Protein AF-A0A380DJY4-F1 (afdb_monomer_lite)

Radius of gyration: 15.5 Å; chains: 1; bounding box: 34×33×40 Å

Organism: Staphylococcus aureus (NCBI:txid1280)

Sequence (129 aa):
MFIISNGVETRYFSNNDSELLKSHMFYWSDKQNNRINTLQSFAESFMRPCQLAKMISRYMIINETDRILMAMRPYQVYAVESLIQQATETGNNGYVWHTTGSGKTLTSFKASQILSQQDDIKKLSFWLT

pLDDT: mean 89.65, std 7.38, range [52.66, 97.88]

Foldseek 3Di:
DDWDAPQQAIWDADDDPDDDDPVQTAFAADLVRHGQGGPVSCCVPQVDPVNVCCQVPQQWDQPPVVRGIGGQYNNLVSLLVVLLCCCPPPVDDDDDDDDPPNPPVVSQVSSQVVLVPDPPDPDDDDDDD

Secondary structure (DSSP, 8-state):
-EEEE-SS-EEEE---SS---GGG-EEEE-TT--EE-SHHHHHHHTSSHHHHHHHHHHSEEEETTTTEEEEPPHHHHHHHHHHHHIIIII-S-------TTS-HHHHHHHHHHHHTT-TT---------

InterPro domains:
  IPR027417 P-loop containing nucleoside triphosphate hydrolase [G3DSA:3.40.50.300] (71-128)
  IPR027417 P-loop containing nucleoside triphosphate hydrolase [SSF52540] (61-120)
  IPR040980 SWI2/SNF2 ATPase [PF18766] (75-124)
  IPR051268 Type I restriction enzyme R subunit [PTHR30195] (1-125)

Structure (mmCIF, N/CA/C/O backbone):
data_AF-A0A380DJY4-F1
#
_entry.id   AF-A0A380DJY4-F1
#
loop_
_atom_site.group_PDB
_atom_site.id
_atom_site.type_symbol
_atom_site.label_atom_id
_atom_site.label_alt_id
_atom_site.label_comp_id
_atom_site.label_asym_id
_atom_site.label_entity_id
_atom_site.label_seq_id
_atom_site.pdbx_PDB_ins_code
_atom_site.Cartn_x
_atom_site.Cartn_y
_atom_site.Cartn_z
_atom_site.occupancy
_atom_site.B_iso_or_equiv
_atom_site.auth_seq_id
_atom_site.auth_comp_id
_atom_site.auth_asym_id
_atom_site.auth_atom_id
_atom_site.pdbx_PDB_model_num
ATOM 1 N N . MET A 1 1 ? -4.795 4.437 -13.290 1.00 91.56 1 MET A N 1
ATOM 2 C CA . MET A 1 1 ? -3.487 3.918 -12.833 1.00 91.56 1 MET A CA 1
ATOM 3 C C . MET A 1 1 ? -2.740 3.440 -14.057 1.00 91.56 1 MET A C 1
ATOM 5 O O . MET A 1 1 ? -3.362 2.792 -14.887 1.00 91.56 1 MET A O 1
ATOM 9 N N . PHE A 1 2 ? -1.461 3.770 -14.173 1.00 94.31 2 PHE A N 1
ATOM 10 C CA . PHE A 1 2 ? -0.600 3.324 -15.262 1.00 94.31 2 PHE A CA 1
ATOM 11 C C . PHE A 1 2 ? 0.529 2.455 -14.730 1.00 94.31 2 PHE A C 1
ATOM 13 O O . PHE A 1 2 ? 0.958 2.609 -13.584 1.00 94.31 2 PHE A O 1
ATOM 20 N N . ILE A 1 3 ? 0.997 1.547 -15.581 1.00 95.62 3 ILE A N 1
ATOM 21 C CA . ILE A 1 3 ? 2.119 0.653 -15.318 1.00 95.62 3 ILE A CA 1
ATOM 22 C C . ILE A 1 3 ? 3.083 0.789 -16.492 1.00 95.62 3 ILE A C 1
ATOM 24 O O . ILE A 1 3 ? 2.665 0.743 -17.646 1.00 95.62 3 ILE A O 1
ATOM 28 N N . ILE A 1 4 ? 4.365 0.962 -16.188 1.00 95.25 4 ILE A N 1
ATOM 29 C CA . ILE A 1 4 ? 5.447 1.031 -17.168 1.00 95.25 4 ILE A CA 1
ATOM 30 C C . ILE A 1 4 ? 6.477 -0.043 -16.841 1.00 95.25 4 ILE A C 1
ATOM 32 O O . ILE A 1 4 ? 6.838 -0.224 -15.676 1.00 95.25 4 ILE A O 1
ATOM 36 N N . SER A 1 5 ? 6.941 -0.763 -17.859 1.00 96.62 5 SER A N 1
ATOM 37 C CA . SER A 1 5 ? 7.945 -1.811 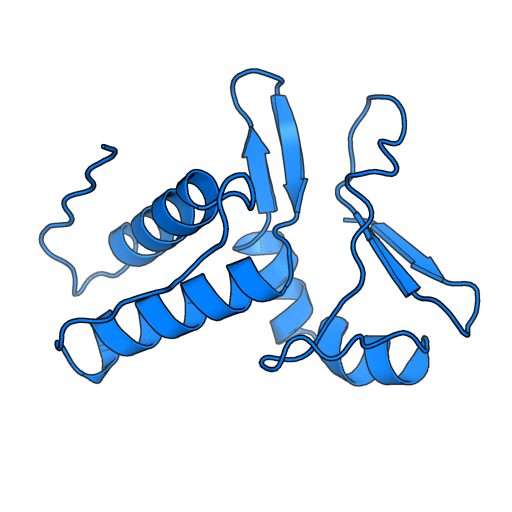-17.700 1.00 96.62 5 SER A CA 1
ATOM 38 C C . SER A 1 5 ? 8.888 -1.870 -18.894 1.00 96.62 5 SER A C 1
ATOM 40 O O . SER A 1 5 ? 8.465 -1.642 -20.025 1.00 96.62 5 SER A O 1
ATOM 42 N N . ASN A 1 6 ? 10.149 -2.218 -18.641 1.00 96.25 6 ASN A N 1
ATOM 43 C CA . ASN A 1 6 ? 11.112 -2.637 -19.667 1.00 96.25 6 ASN A CA 1
ATOM 44 C C . ASN A 1 6 ? 11.462 -4.138 -19.557 1.00 96.25 6 ASN A C 1
ATOM 46 O O . ASN A 1 6 ? 12.486 -4.576 -20.073 1.00 96.25 6 ASN A O 1
ATOM 50 N N . GLY A 1 7 ? 10.650 -4.917 -18.832 1.00 94.31 7 GLY A N 1
ATOM 51 C CA . GLY A 1 7 ? 10.864 -6.339 -18.553 1.00 94.31 7 GLY A CA 1
ATOM 52 C C . GLY A 1 7 ? 11.651 -6.604 -17.267 1.00 94.31 7 GLY A C 1
ATOM 53 O O . GLY A 1 7 ? 11.283 -7.498 -16.501 1.00 94.31 7 GLY A O 1
ATOM 54 N N . VAL A 1 8 ? 12.679 -5.798 -16.983 1.00 95.69 8 VAL A N 1
ATOM 55 C CA . VAL A 1 8 ? 13.539 -5.942 -15.792 1.00 95.69 8 VAL A CA 1
ATOM 56 C C . VAL A 1 8 ? 13.086 -5.034 -14.652 1.00 95.69 8 VAL A C 1
ATOM 58 O O . VAL A 1 8 ? 13.128 -5.436 -13.494 1.00 95.69 8 VAL A O 1
ATOM 61 N N . GLU A 1 9 ? 12.621 -3.827 -14.967 1.00 95.31 9 GLU A N 1
ATOM 62 C CA . GLU A 1 9 ? 12.061 -2.876 -14.016 1.00 95.31 9 GLU A CA 1
ATOM 63 C C . GLU A 1 9 ? 10.612 -2.560 -14.368 1.00 95.31 9 GLU A C 1
ATOM 65 O O . GLU A 1 9 ? 10.306 -2.193 -15.502 1.00 95.31 9 GLU A O 1
ATOM 70 N N . THR A 1 10 ? 9.734 -2.636 -13.369 1.00 97.56 10 THR A N 1
ATOM 71 C CA . THR A 1 10 ? 8.307 -2.330 -13.499 1.00 97.56 10 THR A CA 1
ATOM 72 C C . THR A 1 10 ? 7.897 -1.326 -12.429 1.00 97.56 10 THR A C 1
ATOM 74 O O . THR A 1 10 ? 8.186 -1.516 -11.247 1.00 97.56 10 THR A O 1
ATOM 77 N N . ARG A 1 11 ? 7.235 -0.240 -12.834 1.00 95.94 11 ARG A N 1
ATOM 78 C CA . ARG A 1 11 ? 6.745 0.820 -11.942 1.00 95.94 11 ARG A CA 1
ATOM 79 C C . ARG A 1 11 ? 5.273 1.097 -12.198 1.00 95.94 11 ARG A C 1
ATOM 81 O O . ARG A 1 11 ? 4.806 0.963 -13.327 1.00 95.94 11 ARG A O 1
ATOM 88 N N . TYR A 1 12 ? 4.569 1.551 -11.168 1.00 95.62 12 TYR A N 1
ATOM 89 C CA . TYR A 1 12 ? 3.190 2.018 -11.264 1.00 95.62 12 TYR A CA 1
ATOM 90 C C . TYR A 1 12 ? 3.065 3.472 -10.800 1.00 95.62 12 TYR A C 1
ATOM 92 O O . TYR A 1 12 ? 3.849 3.948 -9.976 1.00 95.62 12 TYR A O 1
ATOM 100 N N . PHE A 1 13 ? 2.080 4.181 -11.342 1.00 94.12 13 PHE A N 1
ATOM 101 C CA . PHE A 1 13 ? 1.776 5.565 -10.984 1.00 94.12 13 PHE A CA 1
ATOM 102 C C . PHE A 1 13 ? 0.302 5.905 -11.250 1.00 94.12 13 PHE A C 1
ATOM 104 O O . PHE A 1 13 ? -0.432 5.174 -11.928 1.00 94.12 13 PHE A O 1
ATOM 111 N N . SER A 1 14 ? -0.174 6.996 -10.660 1.00 92.62 14 SER A N 1
ATOM 112 C CA . SER A 1 14 ? -1.522 7.524 -10.888 1.00 92.62 14 SER A CA 1
ATOM 113 C C . SER A 1 14 ? -1.607 8.300 -12.205 1.00 92.62 14 SER A C 1
ATOM 115 O O . SER A 1 14 ? -0.624 8.868 -12.666 1.00 92.62 14 SER A O 1
ATOM 117 N N . ASN A 1 15 ? -2.794 8.304 -12.819 1.00 88.62 15 ASN A N 1
ATOM 118 C CA . ASN A 1 15 ? -3.056 9.161 -13.974 1.00 88.62 15 ASN A CA 1
ATOM 119 C C . ASN A 1 15 ? -3.333 10.580 -13.466 1.00 88.62 15 ASN A C 1
ATOM 121 O O . ASN A 1 15 ? -4.271 10.741 -12.690 1.00 88.62 15 ASN A O 1
ATOM 125 N N . ASN A 1 16 ? -2.532 11.551 -13.889 1.00 84.00 16 ASN A N 1
ATOM 126 C CA . ASN A 1 16 ? -2.705 12.967 -13.587 1.00 84.00 16 ASN A CA 1
ATOM 127 C C . ASN A 1 16 ? -2.581 13.764 -14.887 1.00 84.00 16 ASN A C 1
ATOM 129 O O . ASN A 1 16 ? -1.775 13.397 -15.739 1.00 84.00 16 ASN A O 1
ATOM 133 N N . ASP A 1 17 ? -3.337 14.857 -15.003 1.00 76.25 17 ASP A N 1
ATOM 134 C CA . ASP A 1 17 ? -3.301 15.749 -16.175 1.00 76.25 17 ASP A CA 1
ATOM 135 C C . ASP A 1 17 ? -2.041 16.638 -16.209 1.00 76.25 17 ASP A C 1
ATOM 137 O O . ASP A 1 17 ? -1.729 17.262 -17.222 1.00 76.25 17 ASP A O 1
ATOM 141 N N . SER A 1 18 ? -1.314 16.708 -15.091 1.00 75.88 18 SER A N 1
ATOM 142 C CA . SER A 1 18 ? -0.066 17.452 -14.939 1.00 75.88 18 SER A CA 1
ATOM 143 C C . SER A 1 18 ? 1.161 16.655 -15.399 1.00 75.88 18 SER A C 1
ATOM 145 O O . SER A 1 18 ? 1.094 15.460 -15.690 1.00 75.88 18 SER A O 1
ATOM 147 N N . GLU A 1 19 ? 2.312 17.330 -15.471 1.00 79.06 19 GLU A N 1
ATOM 148 C CA . GLU A 1 19 ? 3.578 16.709 -15.865 1.00 79.06 19 GLU A CA 1
ATOM 149 C C . GLU A 1 19 ? 3.902 15.472 -15.009 1.00 79.06 19 GLU A C 1
ATOM 151 O O . GLU A 1 19 ? 3.674 15.440 -13.795 1.00 79.06 19 GLU A O 1
ATOM 156 N N . LEU A 1 20 ? 4.457 14.436 -15.647 1.00 78.81 20 LEU A N 1
ATOM 157 C CA . LEU A 1 20 ? 4.792 13.177 -14.990 1.00 78.81 20 LEU A CA 1
ATOM 158 C C . LEU A 1 20 ? 5.817 13.397 -13.866 1.00 78.81 20 LEU A C 1
ATOM 160 O O . LEU A 1 20 ? 7.026 13.498 -14.090 1.00 78.81 20 LEU A O 1
ATOM 164 N N . LEU A 1 21 ? 5.342 13.367 -12.624 1.00 80.62 21 LEU A N 1
ATOM 165 C CA . LEU A 1 21 ? 6.202 13.453 -11.452 1.00 80.62 21 LEU A CA 1
ATOM 166 C C . LEU A 1 21 ? 6.929 12.121 -11.232 1.00 80.62 21 LEU A C 1
ATOM 168 O O . LEU A 1 21 ? 6.374 11.181 -10.661 1.00 80.62 21 LEU A O 1
ATOM 172 N N . LYS A 1 22 ? 8.211 12.051 -11.613 1.00 82.62 22 LYS A N 1
ATOM 173 C CA . LYS A 1 22 ? 9.063 10.860 -11.397 1.00 82.62 22 LYS A CA 1
ATOM 174 C C . LYS A 1 22 ? 9.085 10.390 -9.936 1.00 82.62 22 LYS A C 1
ATOM 176 O O . LYS A 1 22 ? 9.202 9.196 -9.680 1.00 82.62 22 LYS A O 1
ATOM 181 N N . SER A 1 23 ? 8.939 11.313 -8.984 1.00 83.88 23 SER A N 1
ATOM 182 C CA . SER A 1 23 ? 8.849 11.028 -7.544 1.00 83.88 23 SER A CA 1
ATOM 183 C C . SER A 1 23 ? 7.595 10.240 -7.133 1.00 83.88 23 SER A C 1
ATOM 185 O O . SER A 1 23 ? 7.575 9.667 -6.044 1.00 83.88 23 SER A O 1
ATOM 187 N N . HIS A 1 24 ? 6.580 10.177 -7.999 1.00 86.94 24 HIS A N 1
ATOM 188 C CA . HIS A 1 24 ? 5.324 9.443 -7.810 1.00 86.94 24 HIS A CA 1
ATOM 189 C C . HIS A 1 24 ? 5.242 8.160 -8.653 1.00 86.94 24 HIS A C 1
ATOM 191 O O . HIS A 1 24 ? 4.179 7.552 -8.765 1.00 86.94 24 HIS A O 1
ATOM 197 N N . MET A 1 25 ? 6.367 7.732 -9.236 1.00 92.62 25 MET A N 1
ATOM 198 C CA . MET A 1 25 ? 6.499 6.440 -9.903 1.00 92.62 25 MET A CA 1
ATOM 199 C C . MET A 1 25 ? 7.089 5.431 -8.925 1.00 92.62 25 MET A C 1
ATOM 201 O O . MET A 1 25 ? 8.280 5.478 -8.608 1.00 92.62 25 MET A O 1
ATOM 205 N N . PHE A 1 26 ? 6.262 4.509 -8.446 1.00 95.12 26 PHE A N 1
ATOM 206 C CA . PHE A 1 26 ? 6.647 3.588 -7.386 1.00 95.12 26 PHE A CA 1
ATOM 207 C C . PHE A 1 26 ? 6.943 2.196 -7.923 1.00 95.12 26 PHE A C 1
ATOM 209 O O . PHE A 1 26 ? 6.303 1.705 -8.852 1.00 95.12 26 PHE A O 1
ATOM 216 N N . TYR A 1 27 ? 7.915 1.547 -7.292 1.00 96.56 27 TYR A N 1
ATOM 217 C CA . TYR A 1 27 ? 8.102 0.110 -7.417 1.00 96.56 27 TYR A CA 1
ATOM 218 C C . TYR A 1 27 ? 7.130 -0.615 -6.504 1.00 96.56 27 TYR A C 1
ATOM 220 O O . TYR A 1 27 ? 6.830 -0.132 -5.410 1.00 96.56 27 TYR A O 1
ATOM 228 N N . TRP A 1 28 ? 6.676 -1.787 -6.935 1.00 97.38 28 TRP A N 1
ATOM 229 C CA . TRP A 1 28 ? 5.983 -2.694 -6.036 1.00 97.38 28 TRP A CA 1
ATOM 230 C C . TRP A 1 28 ? 6.987 -3.422 -5.138 1.00 97.38 28 TRP A C 1
ATOM 232 O O . TRP A 1 28 ? 8.135 -3.653 -5.525 1.00 97.38 28 TRP A O 1
ATOM 242 N N . SER A 1 29 ? 6.564 -3.767 -3.928 1.00 97.38 29 SER A N 1
ATOM 243 C CA . SER A 1 29 ? 7.360 -4.552 -2.990 1.00 97.38 29 SER A CA 1
ATOM 244 C C . SER A 1 29 ? 6.472 -5.523 -2.226 1.00 97.38 29 SER A C 1
ATOM 246 O O . SER A 1 29 ? 5.250 -5.352 -2.153 1.00 97.38 29 SER A O 1
ATOM 248 N N . ASP A 1 30 ? 7.088 -6.544 -1.646 1.00 95.56 30 ASP A N 1
ATOM 249 C CA . ASP A 1 30 ? 6.423 -7.410 -0.680 1.00 95.56 30 ASP A CA 1
ATOM 250 C C . ASP A 1 30 ? 6.256 -6.715 0.688 1.00 95.56 30 ASP A C 1
ATOM 252 O O . ASP A 1 30 ? 6.612 -5.542 0.873 1.00 95.56 30 ASP A O 1
ATOM 256 N N . LYS A 1 31 ? 5.691 -7.449 1.654 1.00 93.25 31 LYS A N 1
ATOM 257 C CA . LYS A 1 31 ? 5.456 -6.979 3.029 1.00 93.25 31 LYS A CA 1
ATOM 258 C C . LYS A 1 31 ? 6.749 -6.683 3.795 1.00 93.25 31 LYS A C 1
ATOM 260 O O . LYS A 1 31 ? 6.729 -5.896 4.734 1.00 93.25 31 LYS A O 1
ATOM 265 N N . GLN A 1 32 ? 7.859 -7.304 3.403 1.00 94.06 32 GLN A N 1
ATOM 266 C CA . GLN A 1 32 ? 9.189 -7.109 3.975 1.00 94.06 32 GLN A CA 1
ATOM 267 C C . GLN A 1 32 ? 9.946 -5.961 3.284 1.00 94.06 32 GLN A C 1
ATOM 269 O O . GLN A 1 32 ? 11.102 -5.704 3.609 1.00 94.06 32 GLN A O 1
ATOM 274 N N . ASN A 1 33 ? 9.283 -5.231 2.379 1.00 93.06 33 ASN A N 1
ATOM 275 C CA . ASN A 1 33 ? 9.844 -4.167 1.548 1.00 93.06 33 ASN A CA 1
ATOM 276 C C . ASN A 1 33 ? 10.903 -4.645 0.541 1.00 93.06 33 ASN A C 1
ATOM 278 O O . ASN A 1 33 ? 11.651 -3.821 0.008 1.00 93.06 33 ASN A O 1
ATOM 282 N N . ASN A 1 34 ? 10.938 -5.939 0.209 1.00 96.38 34 ASN A N 1
ATOM 283 C CA . ASN A 1 34 ? 11.761 -6.425 -0.892 1.00 96.38 34 ASN A CA 1
ATOM 284 C C . ASN A 1 34 ? 11.102 -6.051 -2.219 1.00 96.38 34 ASN A C 1
ATOM 286 O O . ASN A 1 34 ? 9.912 -6.281 -2.448 1.00 96.38 34 ASN A O 1
ATOM 290 N N . ARG A 1 35 ? 11.887 -5.441 -3.101 1.00 96.31 35 ARG A N 1
ATOM 291 C CA . ARG A 1 35 ? 11.412 -4.860 -4.357 1.00 96.31 35 ARG A CA 1
ATOM 292 C C . ARG A 1 35 ? 11.062 -5.956 -5.374 1.00 96.31 35 ARG A C 1
ATOM 294 O O . ARG A 1 35 ? 11.888 -6.815 -5.665 1.00 96.31 35 ARG A O 1
ATOM 301 N N . ILE A 1 36 ? 9.869 -5.876 -5.964 1.00 96.69 36 ILE A N 1
ATOM 302 C CA . ILE A 1 36 ? 9.377 -6.788 -7.006 1.00 96.69 36 ILE A CA 1
ATOM 303 C C . ILE A 1 36 ? 9.440 -6.053 -8.348 1.00 96.69 36 ILE A C 1
ATOM 305 O O . ILE A 1 36 ? 8.637 -5.161 -8.621 1.00 96.69 36 ILE A O 1
ATOM 309 N N . ASN A 1 37 ? 10.437 -6.400 -9.163 1.00 93.19 37 ASN A N 1
ATOM 310 C CA . ASN A 1 37 ? 10.853 -5.591 -10.313 1.00 93.19 37 ASN A CA 1
ATOM 311 C C . ASN A 1 37 ? 10.538 -6.177 -11.675 1.00 93.19 37 ASN A C 1
ATOM 313 O O . ASN A 1 37 ? 10.062 -5.456 -12.557 1.00 93.19 37 ASN A O 1
ATOM 317 N N . THR A 1 38 ? 10.840 -7.460 -11.847 1.00 96.94 38 THR A N 1
ATOM 318 C CA . THR A 1 38 ? 10.654 -8.139 -13.122 1.00 96.94 38 THR A CA 1
ATOM 319 C C . THR A 1 38 ? 9.174 -8.122 -13.474 1.00 96.94 38 THR A C 1
ATOM 321 O O . THR A 1 38 ? 8.313 -8.253 -12.599 1.00 96.94 38 THR A O 1
ATOM 324 N N . LEU A 1 39 ? 8.865 -7.942 -14.760 1.00 97.44 39 LEU A N 1
ATOM 325 C CA . LEU A 1 39 ? 7.476 -7.871 -15.215 1.00 97.44 39 LEU A CA 1
ATOM 326 C C . LEU A 1 39 ? 6.683 -9.114 -14.791 1.00 97.44 39 LEU A C 1
ATOM 328 O O . LEU A 1 39 ? 5.537 -8.994 -14.366 1.00 97.44 39 LEU A O 1
ATOM 332 N N . GLN A 1 40 ? 7.320 -10.287 -14.850 1.00 97.56 40 GLN A N 1
ATOM 333 C CA . GLN A 1 40 ? 6.719 -11.550 -14.436 1.00 97.56 40 GLN A CA 1
ATOM 334 C C . GLN A 1 40 ? 6.314 -11.534 -12.955 1.00 97.56 40 GLN A C 1
ATOM 336 O O . GLN A 1 40 ? 5.134 -11.678 -12.646 1.00 97.56 40 GLN A O 1
ATOM 341 N N . SER A 1 41 ? 7.258 -11.296 -12.038 1.00 97.38 41 SER A N 1
ATOM 342 C CA . SER A 1 41 ? 6.960 -11.311 -10.601 1.00 97.38 41 SER A CA 1
ATOM 343 C C . SER A 1 41 ? 5.998 -10.188 -10.208 1.00 97.38 41 SER A C 1
ATOM 345 O O . SER A 1 41 ? 5.133 -10.382 -9.355 1.00 97.38 41 SER A O 1
ATOM 347 N N . PHE A 1 42 ? 6.093 -9.025 -10.863 1.00 97.88 42 PHE A N 1
ATOM 348 C CA . PHE A 1 42 ? 5.131 -7.942 -10.681 1.00 97.88 42 PHE A CA 1
ATOM 349 C C . PHE A 1 42 ? 3.720 -8.374 -11.098 1.00 97.88 42 PHE A C 1
ATOM 351 O O . PHE A 1 42 ? 2.765 -8.119 -10.365 1.00 97.88 42 PHE A O 1
ATOM 358 N N . ALA A 1 43 ? 3.567 -9.035 -12.247 1.00 97.12 43 ALA A N 1
ATOM 359 C CA . ALA A 1 43 ? 2.269 -9.502 -12.718 1.00 97.12 43 ALA A CA 1
ATOM 360 C C . ALA A 1 43 ? 1.666 -10.551 -11.768 1.00 97.12 43 ALA A C 1
ATOM 362 O O . ALA A 1 43 ? 0.498 -10.447 -11.389 1.00 97.12 43 ALA A O 1
ATOM 363 N N . GLU A 1 44 ? 2.480 -11.498 -11.303 1.00 97.00 44 GLU A N 1
ATOM 364 C CA . GLU A 1 44 ? 2.070 -12.543 -10.359 1.00 97.00 44 GLU A CA 1
ATOM 365 C C . GLU A 1 44 ? 1.660 -11.984 -8.986 1.00 97.00 44 GLU A C 1
ATOM 367 O O . GLU A 1 44 ? 0.802 -12.563 -8.317 1.00 97.00 44 GLU A O 1
ATOM 372 N N . SER A 1 45 ? 2.217 -10.844 -8.559 1.00 96.06 45 SER A N 1
ATOM 373 C CA . SER A 1 45 ? 1.869 -10.228 -7.274 1.00 96.06 45 SER A CA 1
ATOM 374 C C . SER A 1 45 ? 0.795 -9.139 -7.382 1.00 96.06 45 SER A C 1
ATOM 376 O O . SER A 1 45 ? -0.237 -9.219 -6.709 1.00 96.06 45 SER A O 1
ATOM 378 N N . PHE A 1 46 ? 1.039 -8.116 -8.206 1.00 96.69 46 PHE A N 1
ATOM 379 C CA . PHE A 1 46 ? 0.281 -6.863 -8.270 1.00 96.69 46 PHE A CA 1
ATOM 380 C C . PHE A 1 46 ? -0.917 -6.957 -9.215 1.00 96.69 46 PHE A C 1
ATOM 382 O O . PHE A 1 46 ? -1.994 -6.467 -8.884 1.00 96.69 46 PHE A O 1
ATOM 389 N N . MET A 1 47 ? -0.749 -7.615 -10.368 1.00 96.06 47 MET A N 1
ATOM 390 C CA . MET A 1 47 ? -1.786 -7.699 -11.408 1.00 96.06 47 MET A CA 1
ATOM 391 C C . MET A 1 47 ? -2.838 -8.776 -11.142 1.00 96.06 47 MET A C 1
ATOM 393 O O . MET A 1 47 ? -3.754 -8.955 -11.945 1.00 96.06 47 MET A O 1
ATOM 397 N N . ARG A 1 48 ? -2.765 -9.476 -10.004 1.00 96.44 48 ARG A N 1
ATOM 398 C CA . ARG A 1 48 ? -3.847 -10.369 -9.581 1.00 96.44 48 ARG A CA 1
ATOM 399 C C . ARG A 1 48 ? -5.146 -9.564 -9.460 1.00 96.44 48 ARG A C 1
ATOM 401 O O . ARG A 1 48 ? -5.117 -8.516 -8.810 1.00 96.44 48 ARG A O 1
ATOM 408 N N . PRO A 1 49 ? -6.287 -10.044 -9.993 1.00 96.25 49 PRO A N 1
ATOM 409 C CA . PRO A 1 49 ? -7.518 -9.254 -10.080 1.00 96.25 49 PRO A CA 1
ATOM 410 C C . PRO A 1 49 ? -7.922 -8.582 -8.764 1.00 96.25 49 PRO A C 1
ATOM 412 O O . PRO A 1 49 ? -8.161 -7.378 -8.733 1.00 96.25 49 PRO A O 1
ATOM 415 N N . CYS A 1 50 ? -7.904 -9.326 -7.653 1.00 95.44 50 CYS A N 1
ATOM 416 C CA . CYS A 1 50 ? -8.237 -8.785 -6.335 1.00 95.44 50 CYS A CA 1
ATOM 417 C C . CYS A 1 50 ? -7.239 -7.720 -5.859 1.00 95.44 50 CYS A C 1
ATOM 419 O O . CYS A 1 50 ? -7.650 -6.716 -5.283 1.00 95.44 50 CYS A O 1
ATOM 421 N N . GLN A 1 51 ? -5.938 -7.920 -6.094 1.00 95.69 51 GLN A N 1
ATOM 422 C CA . GLN A 1 51 ? -4.910 -6.964 -5.682 1.00 95.69 51 GLN A CA 1
ATOM 423 C C . GLN A 1 51 ? -5.026 -5.667 -6.483 1.00 95.69 51 GLN A C 1
ATOM 425 O O . GLN A 1 51 ? -5.059 -4.585 -5.900 1.00 95.69 51 GLN A O 1
ATOM 430 N N . LEU A 1 52 ? -5.155 -5.774 -7.805 1.00 96.25 52 LEU A N 1
ATOM 431 C CA . LEU A 1 52 ? -5.315 -4.624 -8.685 1.00 96.25 52 LEU A CA 1
ATOM 432 C C . LEU A 1 52 ? -6.606 -3.854 -8.372 1.00 96.25 52 LEU A C 1
ATOM 434 O O . LEU A 1 52 ? -6.580 -2.630 -8.236 1.00 96.25 52 LEU A O 1
ATOM 438 N N . ALA A 1 53 ? -7.724 -4.563 -8.183 1.00 96.44 53 ALA A N 1
ATOM 439 C CA . ALA A 1 53 ? -8.998 -3.954 -7.814 1.00 96.44 53 ALA A CA 1
ATOM 440 C C . ALA A 1 53 ? -8.906 -3.215 -6.471 1.00 96.44 53 ALA A C 1
ATOM 442 O O . ALA A 1 53 ? -9.361 -2.074 -6.373 1.00 96.44 53 ALA A O 1
ATOM 443 N N . LYS A 1 54 ? -8.271 -3.812 -5.451 1.0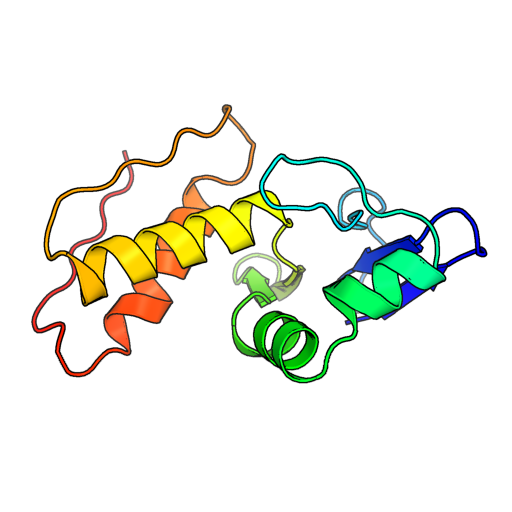0 95.00 54 LYS A N 1
ATOM 444 C CA . LYS A 1 54 ? -8.000 -3.144 -4.166 1.00 95.00 54 LYS A CA 1
ATOM 445 C C . LYS A 1 54 ? -7.133 -1.900 -4.349 1.00 95.00 54 LYS A C 1
ATOM 447 O O . LYS A 1 54 ? -7.461 -0.853 -3.800 1.00 95.00 54 LYS A O 1
ATOM 452 N N . MET A 1 55 ? -6.061 -1.989 -5.135 1.00 96.25 55 MET A N 1
ATOM 453 C CA . MET A 1 55 ? -5.174 -0.855 -5.396 1.00 96.25 55 MET A CA 1
ATOM 454 C C . MET A 1 55 ? -5.928 0.330 -5.994 1.00 96.25 55 MET A C 1
ATOM 456 O O . MET A 1 55 ? -5.794 1.441 -5.489 1.00 96.25 55 MET A O 1
ATOM 460 N N . ILE A 1 56 ? -6.756 0.091 -7.012 1.00 94.69 56 ILE A N 1
ATOM 461 C CA . ILE A 1 56 ? -7.520 1.141 -7.697 1.00 94.69 56 ILE A CA 1
ATOM 462 C C . ILE A 1 56 ? -8.635 1.702 -6.805 1.00 94.69 56 ILE A C 1
ATOM 464 O O . ILE A 1 56 ? -8.772 2.915 -6.685 1.00 94.69 56 ILE A O 1
ATOM 468 N N . SER A 1 57 ? -9.425 0.834 -6.168 1.00 92.81 57 SER A N 1
ATOM 469 C CA . SER A 1 57 ? -10.625 1.249 -5.423 1.00 92.81 57 SER A CA 1
ATOM 470 C C . SER A 1 57 ? -10.332 1.775 -4.018 1.00 92.81 57 SER A C 1
ATOM 472 O O . SER A 1 57 ? -11.032 2.661 -3.532 1.00 92.81 57 SER A O 1
ATOM 474 N N . ARG A 1 58 ? -9.309 1.237 -3.343 1.00 93.19 58 ARG A N 1
ATOM 475 C CA . ARG A 1 58 ? -9.044 1.501 -1.922 1.00 93.19 58 ARG A CA 1
ATOM 476 C C . ARG A 1 58 ? -7.713 2.169 -1.649 1.00 93.19 58 ARG A C 1
ATOM 478 O O . ARG A 1 58 ? -7.597 2.752 -0.585 1.00 93.19 58 ARG A O 1
ATOM 485 N N . TYR A 1 59 ? -6.728 2.128 -2.541 1.00 95.25 59 TYR A N 1
ATOM 486 C CA . TYR A 1 59 ? -5.385 2.661 -2.250 1.00 95.25 59 TYR A CA 1
ATOM 487 C C . TYR A 1 59 ? -4.933 3.765 -3.211 1.00 95.25 59 TYR A C 1
ATOM 489 O O . TYR A 1 59 ? -3.750 4.101 -3.281 1.00 95.25 59 TYR A O 1
ATOM 497 N N . MET A 1 60 ? -5.890 4.374 -3.911 1.00 93.06 60 MET A N 1
ATOM 498 C CA . MET A 1 60 ? -5.726 5.672 -4.560 1.00 93.06 60 MET A CA 1
ATOM 499 C C . MET A 1 60 ? -6.377 6.766 -3.704 1.00 93.06 60 MET A C 1
ATOM 501 O O . MET A 1 60 ? -7.393 6.536 -3.039 1.00 93.06 60 MET A O 1
ATOM 505 N N . ILE A 1 61 ? -5.757 7.944 -3.677 1.00 89.12 61 ILE A N 1
ATOM 506 C CA . ILE A 1 61 ? -6.170 9.091 -2.865 1.00 89.12 61 ILE A CA 1
ATOM 507 C C . ILE A 1 61 ? -6.141 10.336 -3.740 1.00 89.12 61 ILE A C 1
ATOM 509 O O . ILE A 1 61 ? -5.186 10.547 -4.479 1.00 89.12 61 ILE A O 1
ATOM 513 N N . ILE A 1 62 ? -7.184 11.153 -3.649 1.00 86.38 62 ILE A N 1
ATOM 514 C CA . ILE A 1 62 ? -7.213 12.477 -4.263 1.00 86.38 62 ILE A CA 1
ATOM 515 C C . ILE A 1 62 ? -6.685 13.450 -3.211 1.00 86.38 62 ILE A C 1
ATOM 517 O O . ILE A 1 62 ? -7.270 13.574 -2.138 1.00 86.38 62 ILE A O 1
ATOM 521 N N . ASN A 1 63 ? -5.556 14.096 -3.488 1.00 81.12 63 ASN A N 1
ATOM 522 C CA . ASN A 1 63 ? -5.092 15.223 -2.692 1.00 81.12 63 ASN A CA 1
ATOM 523 C C . ASN A 1 63 ? -5.964 16.432 -3.052 1.00 81.12 63 ASN A C 1
ATOM 525 O O . ASN A 1 63 ? -5.869 16.935 -4.168 1.00 81.12 63 ASN A O 1
ATOM 529 N N . GLU A 1 64 ? -6.833 16.862 -2.136 1.00 73.81 64 GLU A N 1
ATOM 530 C CA . GLU A 1 64 ? -7.817 17.923 -2.389 1.00 73.81 64 GLU A CA 1
ATOM 531 C C . GLU A 1 64 ? -7.180 19.287 -2.672 1.00 73.81 64 GLU A C 1
ATOM 533 O O . GLU A 1 64 ? -7.706 20.028 -3.502 1.00 73.81 64 GLU A O 1
ATOM 538 N N . THR A 1 65 ? -6.041 19.594 -2.041 1.00 75.56 65 THR A N 1
ATOM 539 C CA . THR A 1 65 ? -5.340 20.878 -2.198 1.00 75.56 65 THR A CA 1
ATOM 540 C C . THR A 1 65 ? -4.911 21.096 -3.643 1.00 75.56 65 THR A C 1
ATOM 542 O O . THR A 1 65 ? -5.170 22.147 -4.222 1.00 75.56 65 THR A O 1
ATOM 545 N N . ASP A 1 66 ? -4.309 20.066 -4.237 1.00 73.38 66 ASP A N 1
ATOM 546 C CA . ASP A 1 66 ? -3.726 20.145 -5.577 1.00 73.38 66 ASP A CA 1
ATOM 547 C C . ASP A 1 66 ? -4.616 19.480 -6.642 1.00 73.38 66 ASP A C 1
ATOM 549 O O . ASP A 1 66 ? -4.299 19.506 -7.829 1.00 73.38 66 ASP A O 1
ATOM 553 N N . ARG A 1 67 ? -5.724 18.848 -6.225 1.00 80.31 67 ARG A N 1
ATOM 554 C CA . ARG A 1 67 ? -6.585 17.966 -7.039 1.00 80.31 67 ARG A CA 1
ATOM 555 C C . ARG A 1 67 ? -5.806 16.884 -7.796 1.00 80.31 67 ARG A C 1
ATOM 557 O O . ARG A 1 67 ? -6.192 16.467 -8.885 1.00 80.31 67 ARG A O 1
ATOM 564 N N . ILE A 1 68 ? -4.720 16.400 -7.196 1.00 84.44 68 ILE A N 1
ATOM 565 C CA . ILE A 1 68 ? -3.844 15.375 -7.774 1.00 84.44 68 ILE A CA 1
ATOM 566 C C . ILE A 1 68 ? -4.278 13.998 -7.280 1.00 84.44 68 ILE A C 1
ATOM 568 O O . ILE A 1 68 ? -4.416 13.763 -6.078 1.00 84.44 68 ILE A O 1
ATOM 572 N N . LEU A 1 69 ? -4.431 13.053 -8.204 1.00 88.69 69 LEU A N 1
ATOM 573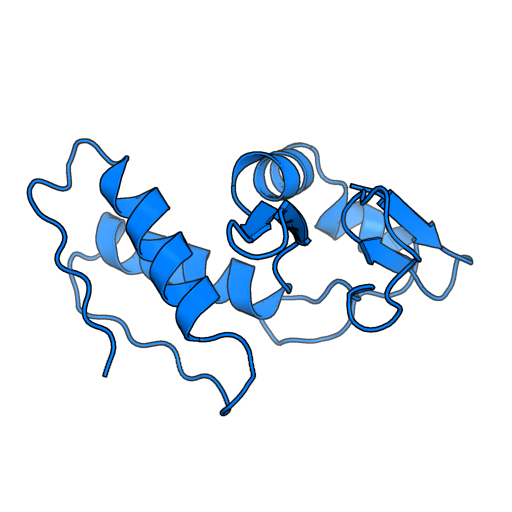 C CA . LEU A 1 69 ? -4.625 11.650 -7.881 1.00 88.69 69 LEU A CA 1
ATOM 574 C C . LEU A 1 69 ? -3.271 11.027 -7.525 1.00 88.69 69 LEU A C 1
ATOM 576 O O . LEU A 1 69 ? -2.298 11.111 -8.274 1.00 88.69 69 LEU A O 1
ATOM 580 N N . MET A 1 70 ? -3.197 10.358 -6.384 1.00 88.75 70 MET A N 1
ATOM 581 C CA . MET A 1 70 ? -1.989 9.730 -5.856 1.00 88.75 70 MET A CA 1
ATOM 582 C C . MET A 1 70 ? -2.247 8.250 -5.590 1.00 88.75 70 MET A C 1
ATOM 584 O O . MET A 1 70 ? -3.255 7.880 -4.992 1.00 88.75 70 MET A O 1
ATOM 588 N N . ALA A 1 71 ? -1.326 7.385 -6.010 1.00 93.38 71 ALA A N 1
ATOM 589 C CA . ALA A 1 71 ? -1.319 5.988 -5.587 1.00 93.38 71 ALA A CA 1
ATOM 590 C C . ALA A 1 71 ? -0.501 5.841 -4.294 1.00 93.38 71 ALA A C 1
ATOM 592 O O . ALA A 1 71 ? 0.574 6.429 -4.174 1.00 93.38 71 ALA A O 1
ATOM 593 N N . MET A 1 72 ? -0.980 5.053 -3.332 1.00 95.19 72 MET A N 1
ATOM 594 C CA . MET A 1 72 ? -0.204 4.755 -2.125 1.00 95.19 72 MET A CA 1
ATOM 595 C C . MET A 1 72 ? 1.021 3.889 -2.449 1.00 95.19 72 MET A C 1
ATOM 597 O O . MET A 1 72 ? 1.005 3.058 -3.364 1.00 95.19 72 MET A O 1
ATOM 601 N N . ARG A 1 73 ? 2.094 4.071 -1.671 1.00 95.44 73 ARG A N 1
ATOM 602 C CA . ARG A 1 73 ? 3.296 3.226 -1.729 1.00 95.44 73 ARG A CA 1
ATOM 603 C C . ARG A 1 73 ? 3.018 1.860 -1.088 1.00 95.44 73 ARG A C 1
ATOM 605 O O . ARG A 1 73 ? 2.189 1.794 -0.177 1.00 95.44 73 ARG A O 1
ATOM 612 N N . PRO A 1 74 ? 3.740 0.789 -1.465 1.00 95.94 74 PRO A N 1
ATOM 613 C CA . PRO A 1 74 ? 3.411 -0.567 -1.015 1.00 95.94 74 PRO A CA 1
ATOM 614 C C . PRO A 1 74 ? 3.411 -0.717 0.511 1.00 95.94 74 PRO A C 1
ATOM 616 O O . PRO A 1 74 ? 2.463 -1.244 1.081 1.00 95.94 74 PRO A O 1
ATOM 619 N N . TYR A 1 75 ? 4.414 -0.165 1.200 1.00 95.25 75 TYR A N 1
ATOM 620 C CA . TYR A 1 75 ? 4.473 -0.219 2.664 1.00 95.25 75 TYR A CA 1
ATOM 621 C C . TYR A 1 75 ? 3.281 0.474 3.338 1.00 95.25 75 TYR A C 1
ATOM 623 O O . TYR A 1 75 ? 2.841 0.040 4.397 1.00 95.25 75 TYR A O 1
ATOM 631 N N . GLN A 1 76 ? 2.736 1.539 2.735 1.00 95.88 76 GLN A N 1
ATOM 632 C CA . GLN A 1 76 ? 1.554 2.219 3.270 1.00 95.88 76 GLN A CA 1
ATOM 633 C C . GLN A 1 76 ? 0.318 1.335 3.096 1.00 95.88 76 GLN A C 1
ATOM 635 O O . GLN A 1 76 ? -0.504 1.257 4.001 1.00 95.88 76 GLN A O 1
ATOM 640 N N . VAL A 1 77 ? 0.205 0.639 1.959 1.00 96.25 77 VAL A N 1
ATOM 641 C CA . VAL A 1 77 ? -0.868 -0.334 1.709 1.00 96.25 77 VAL A CA 1
ATOM 642 C C . VAL A 1 77 ? -0.836 -1.440 2.762 1.00 96.25 77 VAL A C 1
ATOM 644 O O . VAL A 1 77 ? -1.839 -1.662 3.435 1.00 96.25 77 VAL A O 1
ATOM 647 N N . TYR A 1 78 ? 0.322 -2.069 2.978 1.00 95.62 78 TYR A N 1
ATOM 648 C CA . TYR A 1 78 ? 0.455 -3.138 3.972 1.00 95.62 78 TYR A CA 1
ATOM 649 C C . TYR A 1 78 ? 0.264 -2.654 5.412 1.00 95.62 78 TYR A C 1
ATOM 651 O O . TYR A 1 78 ? -0.290 -3.391 6.227 1.00 95.62 78 TYR A O 1
ATOM 659 N N . ALA A 1 79 ? 0.671 -1.421 5.729 1.00 94.69 79 ALA A N 1
ATOM 660 C CA . ALA A 1 79 ? 0.396 -0.802 7.022 1.00 94.69 79 ALA A CA 1
ATOM 661 C C . ALA A 1 79 ? -1.112 -0.639 7.255 1.00 94.69 79 ALA A C 1
ATOM 663 O O . ALA A 1 79 ? -1.615 -1.018 8.310 1.00 94.69 79 ALA A O 1
ATOM 664 N N . VAL A 1 80 ? -1.843 -0.126 6.259 1.00 94.75 80 VAL A N 1
ATOM 665 C CA . VAL A 1 80 ? -3.302 0.017 6.333 1.00 94.75 80 VAL A CA 1
ATOM 666 C C . VAL A 1 80 ? -3.987 -1.345 6.452 1.00 94.75 80 VAL A C 1
ATOM 668 O O . VAL A 1 80 ? -4.851 -1.500 7.307 1.00 94.75 80 VAL A O 1
ATOM 671 N N . GLU A 1 81 ? -3.601 -2.339 5.645 1.00 94.00 81 GLU A N 1
ATOM 672 C CA . GLU A 1 81 ? -4.171 -3.693 5.735 1.00 94.00 81 GLU A CA 1
ATOM 673 C C . GLU A 1 81 ? -3.945 -4.316 7.117 1.00 94.00 81 GLU A C 1
ATOM 675 O O . GLU A 1 81 ? -4.890 -4.828 7.710 1.00 94.00 81 GLU A O 1
ATOM 680 N N . SER A 1 82 ? -2.728 -4.211 7.658 1.00 92.44 82 SER A N 1
ATOM 681 C CA . SER A 1 82 ? -2.397 -4.738 8.990 1.00 92.44 82 SER A CA 1
ATOM 682 C C . SER A 1 82 ? -3.201 -4.048 10.095 1.00 92.44 82 SER A C 1
ATOM 684 O O . SER A 1 82 ? -3.678 -4.710 11.012 1.00 92.44 82 SER A O 1
ATOM 686 N N . LEU A 1 83 ? -3.395 -2.727 10.003 1.00 91.75 83 LEU A N 1
ATOM 687 C CA . LEU A 1 83 ? -4.214 -1.976 10.959 1.00 91.75 83 LEU A CA 1
ATOM 688 C C . LEU A 1 83 ? -5.689 -2.380 10.899 1.00 91.75 83 LEU A C 1
ATOM 690 O O . LEU A 1 83 ? -6.316 -2.540 11.944 1.00 91.75 83 LEU A O 1
ATOM 694 N N . ILE A 1 84 ? -6.238 -2.561 9.694 1.00 90.56 84 ILE A N 1
ATOM 695 C CA . ILE A 1 84 ? -7.627 -3.001 9.524 1.00 90.56 84 ILE A CA 1
ATOM 696 C C . ILE A 1 84 ? -7.806 -4.404 10.093 1.00 90.56 84 ILE A C 1
ATOM 698 O O . ILE A 1 84 ? -8.748 -4.638 10.846 1.00 90.56 84 ILE A O 1
ATOM 702 N N . GLN A 1 85 ? -6.884 -5.312 9.772 1.00 90.69 85 GLN A N 1
ATOM 703 C CA . GLN A 1 85 ? -6.898 -6.676 10.282 1.00 90.69 85 GLN A CA 1
ATOM 704 C C . GLN A 1 85 ? -6.855 -6.690 11.815 1.00 90.69 85 GLN A C 1
ATOM 706 O O . GLN A 1 85 ? -7.706 -7.301 12.452 1.00 90.69 85 GLN A O 1
ATOM 711 N N . GLN A 1 86 ? -5.929 -5.942 12.420 1.00 89.44 86 GLN A N 1
ATOM 712 C CA . GLN A 1 86 ? -5.810 -5.864 13.874 1.00 89.44 86 GLN A CA 1
ATOM 713 C C . GLN A 1 86 ? -7.103 -5.348 14.525 1.00 89.44 86 GLN A C 1
ATOM 715 O O . GLN A 1 86 ? -7.584 -5.943 15.492 1.00 89.44 86 GLN A O 1
ATOM 720 N N . ALA A 1 87 ? -7.684 -4.278 13.976 1.00 86.94 87 ALA A N 1
ATOM 721 C CA . ALA A 1 87 ? -8.892 -3.659 14.512 1.00 86.94 87 ALA A CA 1
ATOM 722 C C . ALA A 1 87 ? -10.139 -4.553 14.392 1.00 86.94 87 ALA A C 1
ATOM 724 O O . ALA A 1 87 ? -10.999 -4.502 15.266 1.00 86.94 87 ALA A O 1
ATOM 725 N N . THR A 1 88 ? -10.238 -5.358 13.330 1.00 85.88 88 THR A N 1
ATOM 726 C CA . THR A 1 88 ? -11.435 -6.167 13.030 1.00 85.88 88 THR A CA 1
ATOM 727 C C . THR A 1 88 ? -11.355 -7.599 13.557 1.00 85.88 88 THR A C 1
ATOM 729 O O . THR A 1 88 ? -12.371 -8.136 13.984 1.00 85.88 88 THR A O 1
ATOM 732 N N . GLU A 1 89 ? -10.172 -8.218 13.582 1.00 84.81 89 GLU A N 1
ATOM 733 C CA . GLU A 1 89 ? -10.022 -9.632 13.960 1.00 84.81 89 GLU A CA 1
ATOM 734 C C . GLU A 1 89 ? -9.660 -9.832 15.434 1.00 84.81 89 GLU A C 1
ATOM 736 O O . GLU A 1 89 ? -10.031 -10.842 16.028 1.00 84.81 89 GLU A O 1
ATOM 741 N N . THR A 1 90 ? -8.921 -8.895 16.038 1.00 77.44 90 THR A N 1
ATOM 742 C CA . THR A 1 90 ? -8.383 -9.086 17.399 1.00 77.44 90 THR A CA 1
ATOM 743 C C . THR A 1 90 ? -9.017 -8.175 18.442 1.00 77.44 90 THR A C 1
ATOM 745 O O . THR A 1 90 ? -8.969 -8.494 19.628 1.00 77.44 90 THR A O 1
ATOM 748 N N . GLY A 1 91 ? -9.556 -7.021 18.0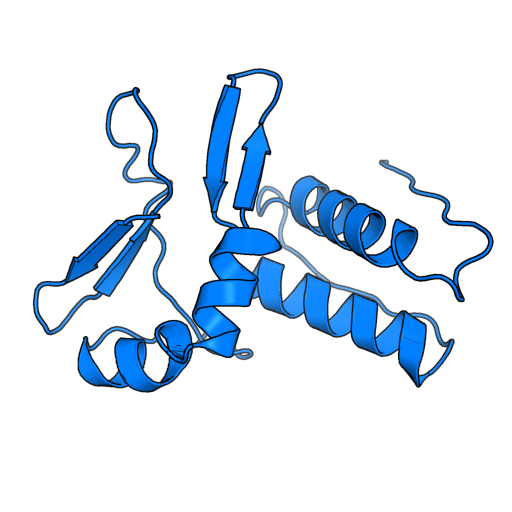27 1.00 70.25 91 GLY A N 1
ATOM 749 C CA . GLY A 1 91 ? -10.018 -5.969 18.939 1.00 70.25 91 GLY A CA 1
ATOM 750 C C . GLY A 1 91 ? -8.911 -5.369 19.821 1.00 70.25 91 GLY A C 1
ATOM 751 O O . GLY A 1 91 ? -9.206 -4.606 20.738 1.00 70.25 91 GLY A O 1
ATOM 752 N N . ASN A 1 92 ? -7.643 -5.708 19.562 1.00 78.69 92 ASN A N 1
ATOM 753 C CA . ASN A 1 92 ? -6.493 -5.261 20.336 1.00 78.69 92 ASN A CA 1
ATOM 754 C C . ASN A 1 92 ? -5.831 -4.034 19.703 1.00 78.69 92 ASN A C 1
ATOM 756 O O . ASN A 1 92 ? -5.975 -3.745 18.516 1.00 78.69 92 ASN A O 1
ATOM 760 N N . ASN A 1 93 ? -5.024 -3.339 20.502 1.00 83.50 93 ASN A N 1
ATOM 761 C CA . ASN A 1 93 ? -4.229 -2.215 20.019 1.00 83.50 93 ASN A CA 1
ATOM 762 C C . ASN A 1 93 ? -3.184 -2.679 18.987 1.00 83.50 93 ASN A C 1
ATOM 764 O O . ASN A 1 93 ? -2.660 -3.792 19.062 1.00 83.50 93 ASN A O 1
ATOM 768 N N . GLY A 1 94 ? -2.855 -1.798 18.043 1.00 82.50 94 GLY A N 1
ATOM 769 C CA . GLY A 1 94 ? -1.814 -2.003 17.038 1.00 82.50 94 GLY A CA 1
ATOM 770 C C . GLY A 1 94 ? -1.029 -0.719 16.805 1.00 82.50 94 GLY A C 1
ATOM 771 O O . GLY A 1 94 ? -1.546 0.381 17.000 1.00 82.50 94 GLY A O 1
ATOM 772 N N . TYR A 1 95 ? 0.228 -0.853 16.394 1.00 87.00 95 TYR A N 1
ATOM 773 C CA . TYR A 1 95 ? 1.094 0.276 16.072 1.00 87.00 95 TYR A CA 1
ATOM 774 C C . TYR A 1 95 ? 1.784 0.044 14.730 1.00 87.00 95 TYR A C 1
ATOM 776 O O . TYR A 1 95 ? 2.131 -1.080 14.376 1.00 87.00 95 TYR A O 1
ATOM 784 N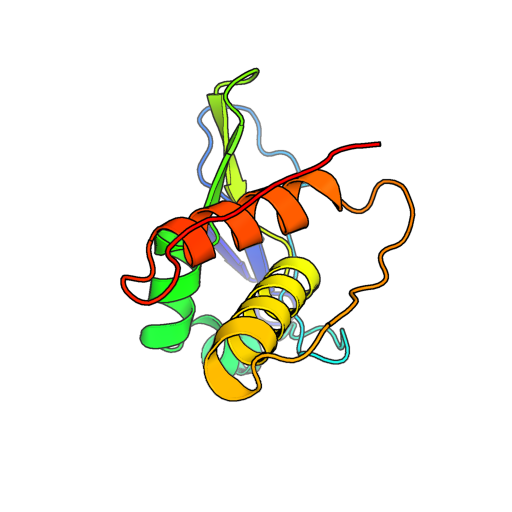 N . VAL A 1 96 ? 2.004 1.129 13.989 1.00 86.69 96 VAL A N 1
ATOM 785 C CA . VAL A 1 96 ? 2.819 1.122 12.772 1.00 86.69 96 VAL A CA 1
ATOM 786 C C . VAL A 1 96 ? 3.904 2.176 12.918 1.00 86.69 96 VAL A C 1
ATOM 788 O O . VAL A 1 96 ? 3.617 3.348 13.167 1.00 86.69 96 VAL A O 1
ATOM 791 N N . TRP A 1 97 ? 5.157 1.769 12.728 1.00 87.75 97 TRP A N 1
ATOM 792 C CA . TRP A 1 97 ? 6.291 2.684 12.717 1.00 87.75 97 TRP A CA 1
ATOM 793 C C . TRP A 1 97 ? 6.621 3.105 11.286 1.00 87.75 97 TRP A C 1
ATOM 795 O O . TRP A 1 97 ? 6.905 2.282 10.422 1.00 87.75 97 TRP A O 1
ATOM 805 N N . HIS A 1 98 ? 6.650 4.415 11.056 1.00 86.12 98 HIS A N 1
ATOM 806 C CA . HIS A 1 98 ? 7.116 5.030 9.814 1.00 86.12 98 HIS A CA 1
ATOM 807 C C . HIS A 1 98 ? 8.205 6.077 10.075 1.00 86.12 98 HIS A C 1
ATOM 809 O O . HIS A 1 98 ? 8.125 6.842 11.044 1.00 86.12 98 HIS A O 1
ATOM 815 N N . THR A 1 99 ? 9.160 6.213 9.156 1.00 85.88 99 THR A N 1
ATOM 816 C CA . THR A 1 99 ? 10.147 7.307 9.169 1.00 85.88 99 THR A CA 1
ATOM 817 C C . THR A 1 99 ? 9.494 8.669 8.884 1.00 85.88 99 THR A C 1
ATOM 819 O O . THR A 1 99 ? 8.388 8.765 8.341 1.00 85.88 99 THR A O 1
ATOM 822 N N . THR A 1 100 ? 10.101 9.767 9.340 1.00 84.50 100 THR A N 1
ATOM 823 C CA . THR A 1 100 ? 9.571 11.133 9.129 1.00 84.50 100 THR A CA 1
ATOM 824 C C . THR A 1 100 ? 9.573 11.498 7.643 1.00 84.50 100 THR A C 1
ATOM 826 O O . THR A 1 100 ? 10.501 11.155 6.923 1.00 84.50 100 THR A O 1
ATOM 829 N N . GLY A 1 101 ? 8.491 12.126 7.165 1.00 82.12 101 GLY A N 1
ATOM 830 C CA . GLY A 1 101 ? 8.305 12.453 5.743 1.00 82.12 101 GLY A CA 1
ATOM 831 C C . GLY A 1 101 ? 7.813 11.301 4.851 1.00 82.12 101 GLY A C 1
ATOM 832 O O . GLY A 1 101 ? 7.551 11.516 3.673 1.00 82.12 101 GLY A O 1
ATOM 833 N N . SER A 1 102 ? 7.606 10.088 5.378 1.00 84.50 102 SER A N 1
ATOM 834 C CA . SER A 1 102 ? 7.164 8.928 4.582 1.00 84.50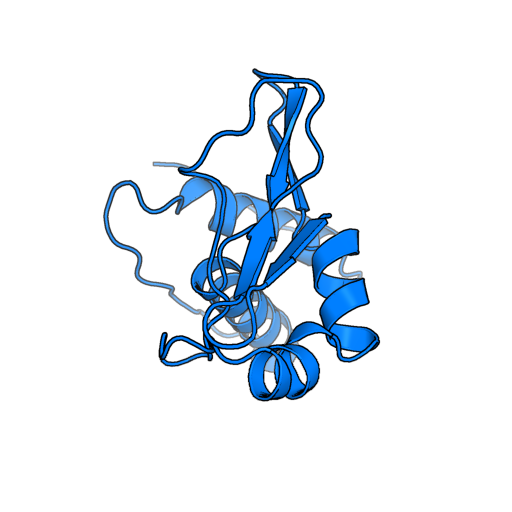 102 SER A CA 1
ATOM 835 C C . SER A 1 102 ? 5.641 8.861 4.332 1.00 84.50 102 SER A C 1
ATOM 837 O O . SER A 1 102 ? 5.111 7.802 4.015 1.00 84.50 102 SER A O 1
ATOM 839 N N . GLY A 1 103 ? 4.885 9.936 4.571 1.00 86.56 103 GLY A N 1
ATOM 840 C CA . GLY A 1 103 ? 3.423 9.916 4.409 1.00 86.56 103 GLY A CA 1
ATOM 841 C C . GLY A 1 103 ? 2.661 9.161 5.511 1.00 86.56 103 GLY A C 1
ATOM 842 O O . GLY A 1 103 ? 1.706 8.436 5.220 1.00 86.56 103 GLY A O 1
ATOM 843 N N . LYS A 1 104 ? 3.061 9.338 6.779 1.00 91.38 104 LYS A N 1
ATOM 844 C CA . LYS A 1 104 ? 2.321 8.847 7.962 1.00 91.38 104 LYS A CA 1
ATOM 845 C C . LYS A 1 104 ? 0.867 9.311 7.976 1.00 91.38 104 LYS A C 1
ATOM 847 O O . LYS A 1 104 ? -0.028 8.481 8.062 1.00 91.38 104 LYS A O 1
ATOM 852 N N . THR A 1 105 ? 0.656 10.615 7.805 1.00 89.19 105 THR A N 1
ATOM 853 C CA . THR A 1 105 ? -0.663 11.264 7.770 1.00 89.19 105 THR A CA 1
ATOM 854 C C . THR A 1 105 ? -1.586 10.634 6.732 1.00 89.19 105 THR A C 1
ATOM 856 O O . THR A 1 105 ? -2.738 10.340 7.019 1.00 89.19 105 THR A O 1
ATOM 859 N N . LEU A 1 106 ? -1.062 10.363 5.534 1.00 89.00 106 LEU A N 1
ATOM 860 C CA . LEU A 1 106 ? -1.824 9.739 4.453 1.00 89.00 106 LEU A CA 1
ATOM 861 C C . LEU A 1 106 ? -2.249 8.309 4.813 1.00 89.00 106 LEU A C 1
ATOM 863 O O . LEU A 1 106 ? -3.379 7.900 4.561 1.00 89.00 106 LEU A O 1
ATOM 867 N N . THR A 1 107 ? -1.330 7.559 5.422 1.00 91.25 107 THR A N 1
ATOM 868 C CA . THR A 1 107 ? -1.558 6.172 5.845 1.00 91.25 107 THR A CA 1
ATOM 869 C C . THR A 1 107 ? -2.632 6.116 6.931 1.00 91.25 107 THR A C 1
ATOM 871 O O . THR A 1 107 ? -3.582 5.343 6.824 1.00 91.25 107 THR A O 1
ATOM 874 N N . SER A 1 108 ? -2.523 6.973 7.947 1.00 90.88 108 SER A N 1
ATOM 875 C CA . SER A 1 108 ? -3.449 7.007 9.078 1.00 90.88 108 SER A CA 1
ATOM 876 C C . SER A 1 108 ? -4.833 7.543 8.684 1.00 90.88 108 SER A C 1
ATOM 878 O O . SER A 1 108 ? -5.846 6.973 9.097 1.00 90.88 108 SER A O 1
ATOM 880 N N . PHE A 1 109 ? -4.893 8.561 7.818 1.00 90.06 109 PHE A N 1
ATOM 881 C CA . PHE A 1 109 ? -6.139 9.039 7.217 1.00 90.06 109 PHE A CA 1
ATOM 882 C C . PHE A 1 109 ? -6.840 7.918 6.446 1.00 90.06 109 PHE A C 1
ATOM 884 O O . PHE A 1 109 ? -8.027 7.667 6.649 1.00 90.06 109 PHE A O 1
ATOM 891 N N . LYS A 1 110 ? -6.105 7.184 5.600 1.00 92.19 110 LYS A N 1
ATOM 892 C CA . LYS A 1 110 ? -6.714 6.134 4.783 1.00 92.19 110 LYS A CA 1
ATOM 893 C C . LYS A 1 110 ? -7.194 4.939 5.602 1.00 92.19 110 LYS A C 1
ATOM 895 O O . LYS A 1 110 ? -8.277 4.427 5.325 1.00 92.19 110 LYS A O 1
ATOM 900 N N . ALA A 1 111 ? -6.431 4.525 6.614 1.00 92.50 111 ALA A N 1
ATOM 901 C CA . ALA A 1 111 ? -6.870 3.503 7.564 1.00 92.50 111 ALA A CA 1
ATOM 902 C C . ALA A 1 111 ? -8.184 3.913 8.243 1.00 92.50 111 ALA A C 1
ATOM 904 O O . ALA A 1 111 ? -9.142 3.144 8.245 1.00 92.50 111 ALA A O 1
ATOM 905 N N . SER A 1 112 ? -8.251 5.155 8.725 1.00 91.38 112 SER A N 1
ATOM 906 C CA . SER A 1 112 ? -9.446 5.721 9.358 1.00 91.38 112 SER A CA 1
ATOM 907 C C . SER A 1 112 ? -10.649 5.730 8.416 1.00 91.38 112 SER A C 1
ATOM 909 O O . SER A 1 112 ? -11.729 5.302 8.807 1.00 91.38 112 SER A O 1
ATOM 911 N N . GLN A 1 113 ? -10.448 6.138 7.158 1.00 90.94 113 GLN A N 1
ATOM 912 C CA . GLN A 1 113 ? -11.496 6.166 6.137 1.00 90.94 113 GLN A CA 1
ATOM 913 C C . GLN A 1 113 ? -12.053 4.767 5.823 1.00 90.94 113 GLN A C 1
ATOM 915 O O . GLN A 1 113 ? -13.246 4.620 5.580 1.00 90.94 113 GLN A O 1
ATOM 920 N N . ILE A 1 114 ? -11.205 3.734 5.777 1.00 91.50 114 ILE A N 1
ATOM 921 C CA . ILE A 1 114 ? -11.667 2.365 5.498 1.00 91.50 114 ILE A CA 1
ATOM 922 C C . ILE A 1 114 ? -12.378 1.777 6.722 1.00 91.50 114 ILE A C 1
ATOM 924 O O . ILE A 1 114 ? -13.414 1.133 6.574 1.00 91.50 114 ILE A O 1
ATOM 928 N N . LEU A 1 115 ? -11.853 2.020 7.926 1.00 90.31 115 LEU A N 1
ATOM 929 C CA . LEU A 1 115 ? -12.475 1.573 9.171 1.00 90.31 115 LEU A CA 1
ATOM 930 C C . LEU A 1 115 ? -13.835 2.242 9.407 1.00 90.31 115 LEU A C 1
ATOM 932 O O . LEU A 1 115 ? -14.771 1.574 9.823 1.00 90.31 115 LEU A O 1
ATOM 936 N N . SER A 1 116 ? -14.001 3.523 9.069 1.00 90.56 116 SER A N 1
ATOM 937 C CA . SER A 1 116 ? -15.297 4.204 9.208 1.00 90.56 116 SER A CA 1
ATOM 938 C C . SER A 1 116 ? -16.390 3.662 8.279 1.00 90.56 116 SER A C 1
ATOM 940 O O . SER A 1 116 ? -17.545 4.038 8.431 1.00 90.56 116 SER A O 1
ATOM 942 N N . GLN A 1 117 ? -16.036 2.831 7.293 1.00 89.12 117 GLN A N 1
ATOM 943 C CA . GLN A 1 117 ? -16.980 2.154 6.396 1.00 89.12 117 GLN A CA 1
ATOM 944 C C . GLN A 1 117 ? -17.357 0.743 6.879 1.00 89.12 117 GLN A C 1
ATOM 946 O O . GLN A 1 117 ? -18.074 0.046 6.171 1.00 89.12 117 GLN A O 1
ATOM 951 N N . GLN A 1 118 ? -16.830 0.281 8.019 1.00 86.31 118 GLN A N 1
ATOM 952 C CA . GLN A 1 118 ? -17.197 -1.012 8.601 1.00 86.31 118 GLN A CA 1
ATOM 953 C C . GLN A 1 118 ? -18.413 -0.852 9.517 1.00 86.31 118 GLN A C 1
ATOM 955 O O . GLN A 1 118 ? -18.382 -0.028 10.430 1.00 86.31 118 GLN A O 1
ATOM 960 N N . ASP A 1 119 ? -19.441 -1.677 9.317 1.00 84.56 119 ASP A N 1
ATOM 961 C CA . ASP A 1 119 ? -20.698 -1.604 10.078 1.00 84.56 119 ASP A CA 1
ATOM 962 C C . ASP A 1 119 ? -20.505 -1.875 11.583 1.00 84.56 119 ASP A C 1
ATOM 964 O O . ASP A 1 119 ? -21.204 -1.308 12.425 1.00 84.56 119 ASP A O 1
ATOM 968 N N . ASP A 1 120 ? -19.505 -2.686 11.938 1.00 84.88 120 ASP A N 1
ATOM 969 C CA . ASP A 1 120 ? -19.196 -3.046 13.327 1.00 84.88 120 ASP A CA 1
ATOM 970 C C . ASP A 1 120 ? -18.518 -1.905 14.112 1.00 84.88 120 ASP A C 1
ATOM 972 O O . ASP A 1 120 ? -18.444 -1.931 15.347 1.00 84.88 120 ASP A O 1
ATOM 976 N N . ILE A 1 121 ? -18.029 -0.868 13.421 1.00 83.94 121 ILE A N 1
ATOM 977 C CA . ILE A 1 121 ? -17.308 0.250 14.034 1.00 83.94 121 ILE A CA 1
ATOM 978 C C . ILE A 1 121 ? -18.285 1.380 14.363 1.00 83.94 121 ILE A C 1
ATOM 980 O O . ILE A 1 121 ? -18.607 2.235 13.545 1.00 83.94 121 ILE A O 1
ATOM 984 N N . LYS A 1 122 ? -18.711 1.431 15.631 1.00 84.06 122 LYS A N 1
ATOM 985 C CA . LYS A 1 122 ? -19.669 2.442 16.123 1.00 84.06 122 LYS A CA 1
ATOM 986 C C . LYS A 1 122 ? -19.097 3.856 16.218 1.00 84.06 122 LYS A C 1
ATOM 988 O O . LYS A 1 122 ? -19.841 4.831 16.141 1.00 84.06 122 LYS A O 1
ATOM 993 N N . LYS A 1 123 ? -17.796 3.981 16.485 1.00 84.25 123 LYS A N 1
ATOM 994 C CA . LYS A 1 123 ? -17.126 5.273 16.663 1.00 84.25 123 LYS A CA 1
ATOM 995 C C . LYS A 1 123 ? -15.653 5.157 16.305 1.00 84.25 123 LYS A C 1
ATOM 997 O O . LYS A 1 123 ? -14.966 4.270 16.803 1.00 84.25 123 LYS A O 1
ATOM 1002 N N . LEU A 1 124 ? -15.174 6.100 15.503 1.00 85.81 124 LEU A N 1
ATOM 1003 C CA . LEU A 1 124 ? -13.770 6.238 15.143 1.00 85.81 124 LEU A CA 1
ATOM 1004 C C . LEU A 1 124 ? -13.296 7.653 15.487 1.00 85.81 124 LEU A C 1
ATOM 1006 O O . LEU A 1 124 ? -13.934 8.631 15.106 1.00 85.81 124 LEU A O 1
ATOM 1010 N N . SER A 1 125 ? -12.185 7.752 16.216 1.00 82.69 125 SER A N 1
ATOM 1011 C CA . SER A 1 125 ? -11.545 9.024 16.566 1.00 82.69 125 SER A CA 1
ATOM 1012 C C . SER A 1 125 ? -10.162 9.081 15.930 1.00 82.69 125 SER A C 1
ATOM 1014 O O . SER A 1 125 ? -9.356 8.172 16.126 1.00 82.69 125 SER A O 1
ATOM 1016 N N . PHE A 1 126 ? -9.882 10.155 15.197 1.00 82.31 126 PHE A N 1
ATOM 1017 C CA . PHE A 1 126 ? -8.610 10.381 14.521 1.00 82.31 126 PHE A CA 1
ATOM 1018 C C . PHE A 1 126 ? -7.924 11.620 15.093 1.00 82.31 126 PHE A C 1
ATOM 1020 O O . PHE A 1 126 ? -8.544 12.677 15.187 1.00 82.31 126 PHE A O 1
ATOM 1027 N N . TRP A 1 127 ? -6.647 11.491 15.452 1.00 76.81 127 TRP A N 1
ATOM 1028 C CA . TRP A 1 127 ? -5.848 12.573 16.023 1.00 76.81 127 TRP A CA 1
ATOM 1029 C C . TRP A 1 127 ? -4.574 12.758 15.201 1.00 76.81 127 TRP A C 1
ATOM 1031 O O . TRP A 1 127 ? -3.856 11.793 14.936 1.00 76.81 127 TRP A O 1
ATOM 1041 N N . LEU A 1 128 ? -4.298 13.999 14.807 1.00 71.00 128 LEU A N 1
ATOM 1042 C CA . LEU A 1 128 ? -3.011 14.418 14.261 1.00 71.00 128 LEU A CA 1
ATOM 1043 C C . LEU A 1 128 ? -2.329 15.285 15.316 1.00 71.00 128 LEU A C 1
ATOM 1045 O O . LEU A 1 128 ? -2.918 16.261 15.776 1.00 71.00 128 LEU A O 1
ATOM 1049 N N . THR A 1 129 ? -1.117 14.901 15.700 1.00 52.66 129 THR A N 1
ATOM 1050 C CA . THR A 1 129 ? -0.203 15.688 16.541 1.00 52.66 129 THR A CA 1
ATOM 1051 C C . THR A 1 129 ? 0.982 16.142 15.720 1.00 52.66 129 THR A C 1
ATOM 1053 O O . THR A 1 129 ? 1.477 15.292 14.938 1.00 52.66 129 THR A O 1
#